Protein AF-A0A6M2CU49-F1 (afdb_monomer_lite)

Foldseek 3Di:
DDDDDPDPDPPPPPPPDPPVPPLDFPLQFFFKWWAQADDPPDDLVFKKWKKKFKAADPPGDGLDIWDTDISDRTDDTHTDDCVSVVVDPRRRPQWIWMWMWMDGPPDPDIDTRDIDTDRNVQWDADDAEDDDPDWDFDYGWMWTQGNRHITTHPPRTPDDD

Radius of gyration: 18.86 Å; chains: 1; bounding box: 37×38×69 Å

Structure (mmCIF, N/CA/C/O backbone):
data_AF-A0A6M2CU49-F1
#
_entry.id   AF-A0A6M2CU49-F1
#
loop_
_atom_site.group_PDB
_atom_site.id
_atom_site.type_symbol
_atom_site.label_atom_id
_atom_site.label_alt_id
_atom_site.label_comp_id
_atom_site.label_asym_id
_atom_site.label_entity_id
_atom_site.label_seq_id
_atom_site.pdbx_PDB_ins_code
_atom_site.Cartn_x
_atom_site.Cartn_y
_atom_site.Cartn_z
_atom_site.occupancy
_atom_site.B_iso_or_equiv
_atom_site.auth_seq_id
_atom_site.auth_comp_id
_atom_site.auth_asym_id
_atom_site.auth_atom_id
_atom_site.pdbx_PDB_model_num
ATOM 1 N N . MET A 1 1 ? 9.511 -22.656 -51.757 1.00 46.47 1 MET A N 1
ATOM 2 C CA . MET A 1 1 ? 9.381 -21.259 -51.311 1.00 46.47 1 MET A CA 1
ATOM 3 C C . MET A 1 1 ? 8.034 -20.797 -51.806 1.00 46.47 1 MET A C 1
ATOM 5 O O . MET A 1 1 ? 7.900 -20.652 -53.005 1.00 46.47 1 MET A O 1
ATOM 9 N N . GLU A 1 2 ? 7.051 -20.692 -50.920 1.00 35.00 2 GLU A N 1
ATOM 10 C CA . GLU A 1 2 ? 6.037 -19.638 -50.969 1.00 35.00 2 GLU A CA 1
ATOM 11 C C . GLU A 1 2 ? 5.323 -19.611 -49.617 1.00 35.00 2 GLU A C 1
ATOM 13 O O . GLU A 1 2 ? 4.984 -20.644 -49.041 1.00 35.00 2 GLU A O 1
ATOM 18 N N . LEU A 1 3 ? 5.303 -18.408 -49.057 1.00 39.75 3 LEU A N 1
ATOM 19 C CA . LEU A 1 3 ? 4.938 -18.069 -47.694 1.00 39.75 3 LEU A CA 1
ATOM 20 C C . LEU A 1 3 ? 3.418 -18.119 -47.557 1.00 39.75 3 LEU A C 1
ATOM 22 O O . LEU A 1 3 ? 2.711 -17.459 -48.308 1.00 39.75 3 LEU A O 1
ATOM 26 N N . THR A 1 4 ? 2.910 -18.877 -46.589 1.00 41.47 4 THR A N 1
ATOM 27 C CA . THR A 1 4 ? 1.498 -18.802 -46.212 1.00 41.47 4 THR A CA 1
ATOM 28 C C . THR A 1 4 ? 1.233 -17.467 -45.524 1.00 41.47 4 THR A C 1
ATOM 30 O O . THR A 1 4 ? 1.754 -17.217 -44.433 1.00 41.47 4 THR A O 1
ATOM 33 N N . ASP A 1 5 ? 0.419 -16.638 -46.174 1.00 44.12 5 ASP A N 1
ATOM 34 C CA . ASP A 1 5 ? -0.130 -15.389 -45.659 1.00 44.12 5 ASP A CA 1
ATOM 35 C C . ASP A 1 5 ? -0.831 -15.613 -44.312 1.00 44.12 5 ASP A C 1
ATOM 37 O O . ASP A 1 5 ? -1.973 -16.072 -44.231 1.00 44.12 5 ASP A O 1
ATOM 41 N N . TYR A 1 6 ? -0.148 -15.251 -43.226 1.00 45.69 6 TYR A N 1
ATOM 42 C CA . TYR A 1 6 ? -0.782 -15.036 -41.932 1.00 45.69 6 TYR A CA 1
ATOM 43 C C . TYR A 1 6 ? -1.536 -13.708 -41.987 1.00 45.69 6 TYR A C 1
ATOM 45 O O . TYR A 1 6 ? -1.042 -12.661 -41.566 1.00 45.69 6 TYR A O 1
ATOM 53 N N . ALA A 1 7 ? -2.753 -13.758 -42.524 1.00 45.34 7 ALA A N 1
ATOM 54 C CA . ALA A 1 7 ? -3.731 -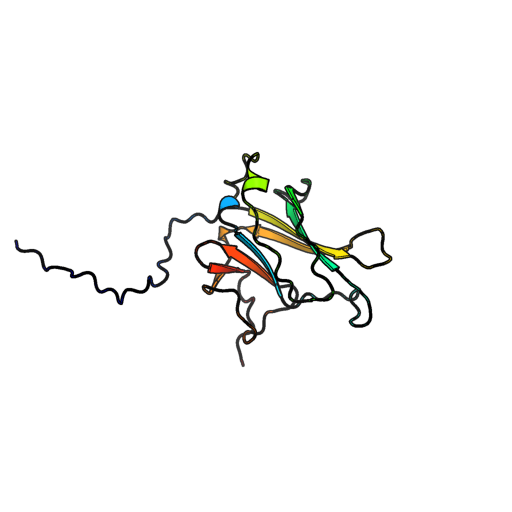12.703 -42.334 1.00 45.34 7 ALA A CA 1
ATOM 55 C C . ALA A 1 7 ? -3.884 -12.448 -40.824 1.00 45.34 7 ALA A C 1
ATOM 57 O O . ALA A 1 7 ? -4.192 -13.358 -40.050 1.00 45.34 7 ALA A O 1
ATOM 58 N N . PHE A 1 8 ? -3.620 -11.211 -40.402 1.00 45.56 8 PHE A N 1
ATOM 59 C CA . PHE A 1 8 ? -3.784 -10.767 -39.023 1.00 45.56 8 PHE A CA 1
ATOM 60 C C . PHE A 1 8 ? -5.257 -10.886 -38.618 1.00 45.56 8 PHE A C 1
ATOM 62 O O . PHE A 1 8 ? -6.068 -10.001 -38.886 1.00 45.56 8 PHE A O 1
ATOM 69 N N . ASP A 1 9 ? -5.598 -11.997 -37.966 1.00 45.25 9 ASP A N 1
ATOM 70 C CA . ASP A 1 9 ? -6.890 -12.188 -37.323 1.00 45.25 9 ASP A CA 1
ATOM 71 C C . ASP A 1 9 ? -7.039 -11.164 -36.186 1.00 45.25 9 ASP A C 1
ATOM 73 O O . ASP A 1 9 ? -6.351 -11.201 -35.162 1.00 45.25 9 ASP A O 1
ATOM 77 N N . THR A 1 10 ? -7.964 -10.225 -36.362 1.00 48.62 10 THR A N 1
ATOM 78 C CA . THR A 1 10 ? -8.295 -9.177 -35.389 1.00 48.62 10 THR A CA 1
ATOM 79 C C . THR A 1 10 ? -9.008 -9.722 -34.144 1.00 48.62 10 THR A C 1
ATOM 81 O O . THR A 1 10 ? -9.266 -8.975 -33.199 1.00 48.62 10 THR A O 1
ATOM 84 N N . ARG A 1 11 ? -9.279 -11.035 -34.085 1.00 49.38 11 ARG A N 1
ATOM 85 C CA . ARG A 1 11 ? -9.762 -11.754 -32.894 1.00 49.38 11 ARG A CA 1
ATOM 86 C C . ARG A 1 11 ? -8.647 -12.210 -31.965 1.00 49.38 11 ARG A C 1
ATOM 88 O O . ARG A 1 11 ? -8.946 -12.742 -30.891 1.00 49.38 11 ARG A O 1
ATOM 95 N N . ILE A 1 12 ? -7.381 -11.955 -32.303 1.00 49.44 12 ILE A N 1
ATOM 96 C CA . ILE A 1 12 ? -6.259 -12.069 -31.367 1.00 49.44 12 ILE A CA 1
ATOM 97 C C . ILE A 1 12 ? -6.363 -10.898 -30.376 1.00 49.44 12 ILE A C 1
ATOM 99 O O . ILE A 1 12 ? -5.561 -9.966 -30.350 1.00 49.44 12 ILE A O 1
ATOM 103 N N . ARG A 1 13 ? -7.387 -10.944 -29.512 1.00 55.59 13 ARG A N 1
ATOM 104 C CA . ARG A 1 13 ? -7.314 -10.306 -28.200 1.00 55.59 13 ARG A CA 1
ATOM 105 C C . ARG A 1 13 ? -6.020 -10.817 -27.602 1.00 55.59 13 ARG A C 1
ATOM 107 O O . ARG A 1 13 ? -5.857 -12.033 -27.500 1.00 55.59 13 ARG A O 1
ATOM 114 N N . ARG A 1 14 ? -5.098 -9.900 -27.306 1.00 52.84 14 ARG A N 1
ATOM 115 C CA . ARG A 1 14 ? -3.811 -10.170 -26.664 1.00 52.84 14 ARG A CA 1
ATOM 116 C C . ARG A 1 14 ? -4.061 -11.061 -25.448 1.00 52.84 14 ARG A C 1
ATOM 118 O O . ARG A 1 14 ? -4.344 -10.562 -24.367 1.00 52.84 14 ARG A O 1
ATOM 125 N N . ARG A 1 15 ? -4.009 -12.384 -25.632 1.00 54.03 15 ARG A N 1
ATOM 126 C CA . ARG A 1 15 ? -3.907 -13.325 -24.523 1.00 54.03 15 ARG A CA 1
ATOM 127 C C . ARG A 1 15 ? -2.638 -12.899 -23.823 1.00 54.03 15 ARG A C 1
ATOM 129 O O . ARG A 1 15 ? -1.626 -12.755 -24.499 1.00 54.03 15 ARG A O 1
ATOM 136 N N . HIS A 1 16 ? -2.719 -12.614 -22.532 1.00 54.97 16 HIS A N 1
ATOM 137 C CA . HIS A 1 16 ? -1.557 -12.293 -21.722 1.00 54.97 16 HIS A CA 1
ATOM 138 C C . HIS A 1 16 ? -0.435 -13.298 -22.035 1.00 54.97 16 HIS A C 1
ATOM 140 O O . HIS A 1 16 ? -0.520 -14.474 -21.676 1.00 54.97 16 HIS A O 1
ATOM 146 N N . ILE A 1 17 ? 0.579 -12.845 -22.776 1.00 58.31 17 ILE A N 1
ATOM 147 C CA . ILE A 1 17 ? 1.804 -13.600 -23.005 1.00 58.31 17 ILE A CA 1
ATOM 148 C C . ILE A 1 17 ? 2.693 -13.189 -21.841 1.00 58.31 17 ILE A C 1
ATOM 150 O O . ILE A 1 17 ? 3.066 -12.015 -21.788 1.00 58.31 17 ILE A O 1
ATOM 154 N N . PRO A 1 18 ? 3.026 -14.091 -20.903 1.00 50.25 18 PRO A N 1
ATOM 155 C CA . PRO A 1 18 ? 4.026 -13.773 -19.905 1.00 50.25 18 PRO A CA 1
ATOM 156 C C . PRO A 1 18 ? 5.335 -13.545 -20.661 1.00 50.25 18 PRO A C 1
ATOM 158 O O . PRO A 1 18 ? 5.984 -14.490 -21.110 1.00 50.25 18 PRO A O 1
ATOM 161 N N . LEU A 1 19 ? 5.707 -12.282 -20.864 1.00 52.78 19 LEU A N 1
ATOM 162 C CA . LEU A 1 19 ? 7.035 -11.951 -21.346 1.00 52.78 19 LEU A CA 1
ATOM 163 C C . LEU A 1 19 ? 7.982 -12.379 -20.230 1.00 52.78 19 LEU A C 1
ATOM 165 O O . LEU A 1 19 ? 8.100 -11.703 -19.211 1.00 52.78 19 LEU A O 1
ATOM 169 N N . LEU A 1 20 ? 8.643 -13.522 -20.427 1.00 51.19 20 LEU A N 1
ATOM 170 C CA . LEU A 1 20 ? 9.604 -14.124 -19.495 1.00 51.19 20 LEU A CA 1
ATOM 171 C C . LEU A 1 20 ? 10.690 -13.127 -19.030 1.00 51.19 20 LEU A C 1
ATOM 173 O O . LEU A 1 20 ? 11.361 -13.364 -18.030 1.00 51.19 20 LEU A O 1
ATOM 177 N N . SER A 1 21 ? 10.851 -11.998 -19.733 1.00 50.19 21 SER A N 1
ATOM 178 C CA . SER A 1 21 ? 11.838 -10.953 -19.473 1.00 50.19 21 SER A CA 1
ATOM 179 C C . SER A 1 21 ? 11.297 -9.639 -18.896 1.00 50.19 21 SER A C 1
ATOM 181 O O . SER A 1 21 ? 12.110 -8.741 -18.658 1.00 50.19 21 SER A O 1
ATOM 183 N N . ASN A 1 22 ? 9.989 -9.468 -18.655 1.00 56.62 22 ASN A N 1
ATOM 184 C CA . ASN A 1 22 ? 9.507 -8.247 -18.000 1.00 56.62 22 ASN A CA 1
ATOM 185 C C . ASN A 1 22 ? 9.858 -8.291 -16.511 1.00 56.62 22 ASN A C 1
ATOM 187 O O . ASN A 1 22 ? 9.095 -8.722 -15.649 1.00 56.62 22 ASN A O 1
ATOM 191 N N . GLN A 1 23 ? 11.069 -7.829 -16.203 1.00 76.62 23 GLN A N 1
ATOM 192 C CA . GLN A 1 23 ? 11.496 -7.566 -14.839 1.00 76.62 23 GLN A CA 1
ATOM 193 C C . GLN A 1 23 ? 10.556 -6.511 -14.253 1.00 76.62 23 GLN A C 1
ATOM 195 O O . GLN A 1 23 ? 10.621 -5.341 -14.634 1.00 76.62 23 GLN A O 1
ATOM 200 N N . ARG A 1 24 ? 9.652 -6.918 -13.358 1.00 87.00 24 ARG A N 1
ATOM 201 C CA . ARG A 1 24 ? 8.722 -6.013 -12.673 1.00 87.00 24 ARG A CA 1
ATOM 202 C C . ARG A 1 24 ? 9.512 -5.101 -11.746 1.00 87.00 24 ARG A C 1
ATOM 204 O O . ARG A 1 24 ? 10.315 -5.564 -10.938 1.00 87.00 24 ARG A O 1
ATOM 211 N N . ARG A 1 25 ? 9.342 -3.793 -11.915 1.00 88.88 25 ARG A N 1
ATOM 212 C CA . ARG A 1 25 ? 10.121 -2.767 -11.215 1.00 88.88 25 ARG A CA 1
ATOM 213 C C . ARG A 1 25 ? 9.202 -1.694 -10.672 1.00 88.88 25 ARG A C 1
ATOM 215 O O . ARG A 1 25 ? 8.087 -1.556 -11.164 1.00 88.88 25 ARG A O 1
ATOM 222 N N . LEU A 1 26 ? 9.698 -0.904 -9.725 1.00 89.25 26 LEU A N 1
ATOM 223 C CA . LEU A 1 26 ? 8.924 0.162 -9.088 1.00 89.25 26 LEU A CA 1
ATOM 224 C C . LEU A 1 26 ? 8.276 1.111 -10.110 1.00 89.25 26 LEU A C 1
ATOM 226 O O . LEU A 1 26 ? 7.106 1.435 -9.975 1.00 89.25 26 LEU A O 1
ATOM 230 N N . ARG A 1 27 ? 8.980 1.476 -11.190 1.00 87.44 27 ARG A N 1
ATOM 231 C CA . ARG A 1 27 ? 8.424 2.324 -12.267 1.00 87.44 27 ARG A CA 1
ATOM 232 C C . ARG A 1 27 ? 7.222 1.733 -13.016 1.00 87.44 27 ARG A C 1
ATOM 234 O O . ARG A 1 27 ? 6.589 2.444 -13.782 1.00 87.44 27 ARG A O 1
ATOM 241 N N . HIS A 1 28 ? 6.980 0.427 -12.899 1.00 89.00 28 HIS A N 1
ATOM 242 C CA . HIS A 1 28 ? 5.823 -0.227 -13.506 1.00 89.00 28 HIS A CA 1
ATOM 243 C C . HIS A 1 28 ? 4.633 -0.259 -12.541 1.00 89.00 28 HIS A C 1
ATOM 245 O O . HIS A 1 28 ? 3.549 -0.642 -12.953 1.00 89.00 28 HIS A O 1
ATOM 251 N N . LEU A 1 29 ? 4.809 0.111 -11.271 1.00 91.50 29 LEU A N 1
ATOM 252 C CA . LEU A 1 29 ? 3.720 0.162 -10.308 1.00 91.50 29 LEU A CA 1
ATOM 253 C C . LEU A 1 29 ? 2.846 1.393 -10.580 1.00 91.50 29 LEU A C 1
ATOM 255 O O . LEU A 1 29 ? 3.318 2.524 -10.493 1.00 91.50 29 LEU A O 1
ATOM 259 N N . THR A 1 30 ? 1.574 1.171 -10.904 1.00 92.25 30 THR A N 1
ATOM 260 C CA . THR A 1 30 ? 0.617 2.233 -11.247 1.00 92.25 30 THR A CA 1
ATOM 261 C C . THR A 1 30 ? -0.361 2.533 -10.123 1.00 92.25 30 THR A C 1
ATOM 263 O O . THR A 1 30 ? -0.845 3.654 -10.040 1.00 92.25 30 THR A O 1
ATOM 266 N N . ALA A 1 31 ? -0.663 1.568 -9.254 1.00 93.88 31 ALA A N 1
ATOM 267 C CA . ALA A 1 31 ? -1.433 1.791 -8.031 1.00 93.88 31 ALA A CA 1
ATOM 268 C C . ALA A 1 31 ? -1.183 0.669 -7.016 1.00 93.88 31 ALA A C 1
ATOM 270 O O . ALA A 1 31 ? -0.778 -0.438 -7.384 1.00 93.88 31 ALA A O 1
ATOM 271 N N . ILE A 1 32 ? -1.473 0.949 -5.749 1.00 95.69 32 ILE A N 1
ATOM 272 C CA . ILE A 1 32 ? -1.627 -0.059 -4.699 1.00 95.69 32 ILE A CA 1
ATOM 273 C C . ILE A 1 32 ? -3.064 0.036 -4.194 1.00 95.69 32 ILE A C 1
ATOM 275 O O . ILE A 1 32 ? -3.616 1.131 -4.105 1.00 95.69 32 ILE A O 1
ATOM 279 N N . HIS A 1 33 ? -3.673 -1.101 -3.875 1.00 95.50 33 HIS A N 1
ATOM 280 C CA . HIS A 1 33 ? -4.984 -1.192 -3.234 1.00 95.50 33 HIS A CA 1
ATOM 281 C C . HIS A 1 33 ? -4.928 -2.205 -2.093 1.00 95.50 33 HIS A C 1
ATOM 283 O O . HIS A 1 33 ? -4.058 -3.077 -2.088 1.00 95.50 33 HIS A O 1
ATOM 289 N N . ALA A 1 34 ? -5.871 -2.126 -1.157 1.00 95.19 34 ALA A N 1
ATOM 290 C CA . ALA A 1 34 ? -6.007 -3.126 -0.105 1.00 95.19 34 ALA A CA 1
ATOM 291 C C . ALA A 1 34 ? -7.394 -3.775 -0.125 1.00 95.19 34 ALA A C 1
ATOM 293 O O . ALA A 1 34 ? -8.367 -3.211 -0.639 1.00 95.19 34 ALA A O 1
ATOM 294 N N . ARG A 1 35 ? -7.475 -4.996 0.400 1.00 93.81 35 ARG A N 1
ATOM 295 C CA . ARG A 1 35 ? -8.713 -5.758 0.541 1.00 93.81 35 ARG A CA 1
ATOM 296 C C . ARG A 1 35 ? -8.821 -6.334 1.938 1.00 93.81 35 ARG A C 1
ATOM 298 O O . ARG A 1 35 ? -7.846 -6.880 2.455 1.00 93.81 35 ARG A O 1
ATOM 305 N N . ASN A 1 36 ? -10.027 -6.238 2.491 1.00 92.81 36 ASN A N 1
ATOM 306 C CA . ASN A 1 36 ? -10.399 -6.774 3.791 1.00 92.81 36 ASN A CA 1
ATOM 307 C C . ASN A 1 36 ? -9.400 -6.362 4.879 1.00 92.81 36 ASN A C 1
ATOM 309 O O . ASN A 1 36 ? -8.849 -7.217 5.570 1.00 92.81 36 ASN A O 1
ATOM 313 N N . VAL A 1 37 ? -9.105 -5.062 4.980 1.00 94.12 37 VAL A N 1
ATOM 314 C CA . VAL A 1 37 ? -8.244 -4.544 6.048 1.00 94.12 37 VAL A CA 1
ATOM 315 C C . VAL A 1 37 ? -8.937 -4.779 7.387 1.00 94.12 37 VAL A C 1
ATOM 317 O O . VAL A 1 37 ? -10.100 -4.425 7.553 1.00 94.12 37 VAL A O 1
ATOM 320 N N . VAL A 1 38 ? -8.231 -5.398 8.328 1.00 93.19 38 VAL A N 1
ATOM 321 C CA . VAL A 1 38 ? -8.738 -5.732 9.661 1.00 93.19 38 VAL A CA 1
ATOM 322 C C . VAL A 1 38 ? -7.732 -5.267 10.702 1.00 93.19 38 VAL A C 1
ATOM 324 O O . VAL A 1 38 ? -6.537 -5.542 10.594 1.00 93.19 38 VAL A O 1
ATOM 327 N N . SER A 1 39 ? -8.237 -4.602 11.737 1.00 91.12 39 SER A N 1
ATOM 328 C CA . SER A 1 39 ? -7.491 -4.255 12.942 1.00 91.12 39 SER A CA 1
ATOM 329 C C . SER A 1 39 ? -8.446 -4.214 14.137 1.00 91.12 39 SER A C 1
ATOM 331 O O . SER A 1 39 ? -9.562 -3.720 13.972 1.00 91.12 39 SER A O 1
ATOM 333 N N . PRO A 1 40 ? -8.029 -4.663 15.336 1.00 88.88 40 PRO A N 1
ATOM 334 C CA . PRO A 1 40 ? -8.804 -4.481 16.566 1.00 88.88 40 PRO A CA 1
ATOM 335 C C . PRO A 1 40 ? -9.090 -3.009 16.887 1.00 88.88 40 PRO A C 1
ATOM 337 O O . PRO A 1 40 ? -10.025 -2.702 17.618 1.00 88.88 40 PRO A O 1
ATOM 340 N N . GLU A 1 41 ? -8.281 -2.093 16.350 1.00 85.50 41 GLU A N 1
ATOM 341 C CA . GLU A 1 41 ? -8.448 -0.655 16.544 1.00 85.50 41 GLU A CA 1
ATOM 342 C C . GLU A 1 41 ? -9.562 -0.064 15.677 1.00 85.50 41 GLU A C 1
ATOM 344 O O . GLU A 1 41 ? -9.965 1.072 15.919 1.00 85.50 41 GLU A O 1
ATOM 349 N N . ILE A 1 42 ? -10.051 -0.786 14.669 1.00 86.50 42 ILE A N 1
ATOM 350 C CA . ILE A 1 42 ? -11.112 -0.298 13.792 1.00 86.50 42 ILE A CA 1
ATOM 351 C C . ILE A 1 42 ? -12.461 -0.736 14.358 1.00 86.50 42 ILE A C 1
ATOM 353 O O . ILE A 1 42 ? -12.776 -1.924 14.387 1.00 86.50 42 ILE A O 1
ATOM 357 N N . SER A 1 43 ? -13.272 0.242 14.754 1.00 84.25 43 SER A N 1
ATOM 358 C CA . SER A 1 43 ? -14.690 0.049 15.049 1.00 84.25 43 SER A CA 1
ATOM 359 C C . SER A 1 43 ? -15.527 0.627 13.911 1.00 84.25 43 SER A C 1
ATOM 361 O O . SER A 1 43 ? -15.286 1.756 13.492 1.00 84.25 43 SER A O 1
ATOM 363 N N . GLU A 1 44 ? -16.539 -0.105 13.435 1.00 74.12 44 GLU A N 1
ATOM 364 C CA . GLU A 1 44 ? -17.447 0.360 12.369 1.00 74.12 44 GLU A CA 1
ATOM 365 C C . GLU A 1 44 ? -18.232 1.626 12.754 1.00 74.12 44 GLU A C 1
ATOM 367 O O . GLU A 1 44 ? -18.696 2.363 11.887 1.00 74.12 44 GLU A O 1
ATOM 372 N N . SER A 1 45 ? -18.375 1.896 14.055 1.00 78.00 45 SER A N 1
ATOM 373 C CA . SER A 1 45 ? -19.071 3.077 14.571 1.00 78.00 45 SER A CA 1
ATOM 374 C C . SER A 1 45 ? -18.205 4.338 14.614 1.00 78.00 45 SER A C 1
ATOM 376 O O . SER A 1 45 ? -18.726 5.421 14.880 1.00 78.00 45 SER A O 1
ATOM 378 N N . GLU A 1 46 ? -16.891 4.215 14.421 1.00 87.69 46 GLU A N 1
ATOM 379 C CA . GLU A 1 46 ? -15.941 5.316 14.558 1.00 87.69 46 GLU A CA 1
ATOM 380 C C . GLU A 1 46 ? -15.337 5.705 13.212 1.00 87.69 46 GLU A C 1
ATOM 382 O O . GLU A 1 46 ? -15.086 4.869 12.349 1.00 87.69 46 GLU A O 1
ATOM 387 N N . TYR A 1 47 ? -15.061 7.000 13.048 1.00 92.06 47 TYR A N 1
ATOM 388 C CA . TYR A 1 47 ? -14.331 7.473 11.881 1.00 92.06 47 TYR A CA 1
ATOM 389 C C . TYR A 1 47 ? -12.915 6.896 11.873 1.00 92.06 47 TYR A C 1
ATOM 391 O O . TYR A 1 47 ? -12.158 7.074 12.836 1.00 92.06 47 TYR A O 1
ATOM 399 N N . PHE A 1 48 ? -12.525 6.328 10.739 1.00 94.56 48 PHE A N 1
ATOM 400 C CA . PHE A 1 48 ? -11.149 5.963 10.463 1.00 94.56 48 PHE A CA 1
ATOM 401 C C . PHE A 1 48 ? -10.744 6.321 9.034 1.00 94.56 48 PHE A C 1
ATOM 403 O O . PHE A 1 48 ? -11.562 6.388 8.118 1.00 94.56 48 PHE A O 1
ATOM 410 N N . GLY A 1 49 ? -9.447 6.521 8.841 1.00 95.44 49 GLY A N 1
ATOM 411 C CA . GLY A 1 49 ? -8.829 6.709 7.540 1.00 95.44 49 GLY A CA 1
ATOM 412 C C . GLY A 1 49 ? -7.719 5.693 7.316 1.00 95.44 49 GLY A C 1
ATOM 413 O O . GLY A 1 49 ? -6.948 5.401 8.230 1.00 95.44 49 GLY A O 1
ATOM 414 N N . LEU A 1 50 ? -7.624 5.180 6.092 1.00 97.19 50 LEU A N 1
ATOM 415 C CA . LEU A 1 50 ? -6.531 4.323 5.650 1.00 97.19 50 LEU A CA 1
ATOM 416 C C . LEU A 1 50 ? -5.722 5.009 4.554 1.00 97.19 50 LEU A C 1
ATOM 418 O O . LEU A 1 50 ? -6.265 5.457 3.544 1.00 97.19 50 LEU A O 1
ATOM 422 N N . PHE A 1 51 ? -4.408 5.034 4.713 1.00 97.50 51 PHE A N 1
ATOM 423 C CA . PHE A 1 51 ? -3.474 5.479 3.681 1.00 97.50 51 PHE A CA 1
ATOM 424 C C . PHE A 1 51 ? -2.262 4.556 3.661 1.00 97.50 51 PHE A C 1
ATOM 426 O O . PHE A 1 51 ? -2.056 3.776 4.590 1.00 97.50 51 PHE A O 1
ATOM 433 N N . TYR A 1 52 ? -1.455 4.626 2.609 1.00 97.69 52 TYR A N 1
ATOM 434 C CA . TYR A 1 52 ? -0.215 3.869 2.545 1.00 97.69 52 TYR A CA 1
ATOM 435 C C . TYR A 1 52 ? 0.989 4.751 2.250 1.00 97.69 52 TYR A C 1
ATOM 437 O O . TYR A 1 52 ? 0.888 5.827 1.654 1.00 97.69 52 TYR A O 1
ATOM 445 N N . THR A 1 53 ? 2.151 4.248 2.644 1.00 96.31 53 THR A N 1
ATOM 446 C CA . THR A 1 53 ? 3.449 4.803 2.278 1.00 96.31 53 THR A CA 1
ATOM 447 C C . THR A 1 53 ? 4.284 3.771 1.534 1.00 96.31 53 THR A C 1
ATOM 449 O O . THR A 1 53 ? 4.143 2.563 1.737 1.00 96.31 53 THR A O 1
ATOM 452 N N . ILE A 1 54 ? 5.157 4.253 0.650 1.00 94.69 54 ILE A N 1
ATOM 453 C CA . ILE A 1 54 ? 6.173 3.438 -0.024 1.00 94.69 54 ILE A CA 1
ATOM 454 C C . ILE A 1 54 ? 7.543 3.883 0.470 1.00 94.69 54 ILE A C 1
ATOM 456 O O . ILE A 1 54 ? 7.833 5.078 0.504 1.00 94.69 54 ILE A O 1
ATOM 460 N N . HIS A 1 55 ? 8.393 2.915 0.785 1.00 93.38 55 HIS A N 1
ATOM 461 C CA . HIS A 1 55 ? 9.792 3.098 1.154 1.00 93.38 55 HIS A CA 1
ATOM 462 C C . HIS A 1 55 ? 10.666 2.206 0.266 1.00 93.38 55 HIS A C 1
ATOM 464 O O . HIS A 1 55 ? 10.189 1.212 -0.288 1.00 93.38 55 HIS A O 1
ATOM 470 N N . LEU A 1 56 ? 11.944 2.546 0.109 1.00 90.12 56 LEU A N 1
ATOM 471 C CA . LEU A 1 56 ? 12.877 1.691 -0.636 1.00 90.12 56 LEU A CA 1
ATOM 472 C C . LEU A 1 56 ? 13.346 0.521 0.222 1.00 90.12 56 LEU A C 1
ATOM 474 O O . LEU A 1 56 ? 13.308 -0.618 -0.230 1.00 90.12 56 LEU A O 1
ATOM 478 N N . ASN A 1 57 ? 13.729 0.824 1.459 1.00 91.12 57 ASN A N 1
ATOM 479 C CA . ASN A 1 57 ? 14.077 -0.133 2.498 1.00 91.12 57 ASN A CA 1
ATOM 480 C C . ASN A 1 57 ? 13.279 0.181 3.773 1.00 91.12 57 ASN A C 1
ATOM 482 O O . ASN A 1 57 ? 12.648 1.234 3.876 1.00 91.12 57 ASN A O 1
ATOM 486 N N . ARG A 1 58 ? 13.297 -0.730 4.754 1.00 93.44 58 ARG A N 1
ATOM 487 C CA . ARG A 1 58 ? 12.509 -0.591 5.994 1.00 93.44 58 ARG A CA 1
ATOM 488 C C . ARG A 1 58 ? 12.846 0.673 6.784 1.00 93.44 58 ARG A C 1
ATOM 490 O O . ARG A 1 58 ? 11.926 1.314 7.290 1.00 93.44 58 ARG A O 1
ATOM 497 N N . ASP A 1 59 ? 14.125 1.028 6.835 1.00 92.94 59 ASP A N 1
ATOM 498 C CA . ASP A 1 59 ? 14.628 2.153 7.630 1.00 92.94 59 ASP A CA 1
ATOM 499 C C . ASP A 1 59 ? 14.643 3.479 6.852 1.00 92.94 59 ASP A C 1
ATOM 501 O O . ASP A 1 59 ? 14.932 4.533 7.415 1.00 92.94 59 ASP A O 1
ATOM 505 N N . ASP A 1 60 ? 14.308 3.446 5.558 1.00 90.62 60 ASP A N 1
ATOM 506 C CA . ASP A 1 60 ? 14.281 4.648 4.732 1.00 90.62 60 ASP A CA 1
ATOM 507 C C . ASP A 1 60 ? 13.016 5.481 4.990 1.00 90.62 60 ASP A C 1
ATOM 509 O O . ASP A 1 60 ? 11.936 4.934 5.255 1.00 90.62 60 ASP A O 1
ATOM 513 N N . PRO A 1 61 ? 13.089 6.815 4.832 1.00 91.62 61 PRO A N 1
ATOM 514 C CA . PRO A 1 61 ? 11.901 7.656 4.847 1.00 91.62 61 PRO A CA 1
ATOM 515 C C . PRO A 1 61 ? 10.936 7.285 3.710 1.00 91.62 61 PRO A C 1
ATOM 517 O O . PRO A 1 61 ? 11.325 6.723 2.681 1.00 91.62 61 PRO A O 1
ATOM 520 N N . ALA A 1 62 ? 9.655 7.617 3.890 1.00 92.56 62 ALA A N 1
ATOM 521 C CA . ALA A 1 62 ? 8.652 7.406 2.853 1.00 92.56 62 ALA A CA 1
ATOM 522 C C . ALA A 1 62 ? 8.992 8.250 1.616 1.00 92.56 62 ALA A C 1
ATOM 524 O O . ALA A 1 62 ? 9.119 9.470 1.697 1.00 92.56 62 ALA A O 1
ATOM 525 N N . ILE A 1 63 ? 9.103 7.599 0.459 1.00 89.69 63 ILE A N 1
ATOM 526 C CA . ILE A 1 63 ? 9.281 8.271 -0.836 1.00 89.69 63 ILE A CA 1
ATOM 527 C C . ILE A 1 63 ? 7.941 8.663 -1.466 1.00 89.69 63 ILE A C 1
ATOM 529 O O . ILE A 1 63 ? 7.898 9.422 -2.431 1.00 89.69 63 ILE A O 1
ATOM 533 N N . TYR A 1 64 ? 6.844 8.116 -0.943 1.00 91.00 64 TYR A N 1
ATOM 534 C CA . TYR A 1 64 ? 5.486 8.410 -1.368 1.00 91.00 64 TYR A CA 1
ATOM 535 C C . TYR A 1 64 ? 4.514 8.157 -0.216 1.00 91.00 64 TYR A C 1
ATOM 537 O O . TYR A 1 64 ? 4.661 7.168 0.504 1.00 91.00 64 TYR A O 1
ATOM 545 N N . THR A 1 65 ? 3.493 9.008 -0.131 1.00 93.75 65 THR A N 1
ATOM 546 C CA . THR A 1 65 ? 2.329 8.870 0.749 1.00 93.75 65 THR A CA 1
ATOM 547 C C . THR A 1 65 ? 1.072 9.051 -0.099 1.00 93.75 65 THR A C 1
ATOM 549 O O . THR A 1 65 ? 1.002 9.995 -0.897 1.00 93.75 65 THR A O 1
ATOM 552 N N . SER A 1 66 ? 0.111 8.135 0.030 1.00 95.19 66 SER A N 1
ATOM 553 C CA . SER A 1 66 ? -1.177 8.214 -0.665 1.00 95.19 66 SER A CA 1
ATOM 554 C C . SER A 1 66 ? -2.110 9.238 -0.023 1.00 95.19 66 SER A C 1
ATOM 556 O O . SER A 1 66 ? -1.843 9.775 1.052 1.00 95.19 66 SER A O 1
ATOM 558 N N . GLU A 1 67 ? -3.249 9.476 -0.662 1.00 95.31 67 GLU A N 1
ATOM 559 C CA . GLU A 1 67 ? -4.398 10.071 0.004 1.00 95.31 67 GLU A CA 1
ATOM 560 C C . GLU A 1 67 ? -4.978 9.137 1.078 1.00 95.31 67 GLU A C 1
ATOM 562 O O . GLU A 1 67 ? -4.728 7.925 1.090 1.00 95.31 67 GLU A O 1
ATOM 567 N N . VAL A 1 68 ? -5.773 9.722 1.973 1.00 95.94 68 VAL A N 1
ATOM 568 C CA . VAL A 1 68 ? -6.527 8.995 2.994 1.00 95.94 68 VAL A CA 1
ATOM 569 C C . VAL A 1 68 ? -7.861 8.548 2.403 1.00 95.94 68 VAL A C 1
ATOM 571 O O . VAL A 1 68 ? -8.611 9.354 1.859 1.00 95.94 68 VAL A O 1
ATOM 574 N N . CYS A 1 69 ? -8.155 7.255 2.516 1.00 95.44 69 CYS A N 1
ATOM 575 C CA . CYS A 1 69 ? -9.445 6.672 2.183 1.00 95.44 69 CYS A CA 1
ATOM 576 C C . CYS A 1 69 ? -10.245 6.486 3.474 1.00 95.44 69 CYS A C 1
ATOM 578 O O . CYS A 1 69 ? -9.835 5.742 4.366 1.00 95.44 69 CYS A O 1
ATOM 580 N N . GLU A 1 70 ? -11.358 7.197 3.584 1.00 95.06 70 GLU A N 1
ATOM 581 C CA . GLU A 1 70 ? -12.159 7.263 4.804 1.00 95.06 70 GLU A CA 1
ATOM 582 C C . GLU A 1 70 ? -13.163 6.108 4.871 1.00 95.06 70 GLU A C 1
ATOM 584 O O . GLU A 1 70 ? -13.828 5.795 3.883 1.00 95.06 70 GLU A O 1
ATOM 589 N N . ASN A 1 71 ? -13.288 5.497 6.051 1.00 93.38 71 ASN A N 1
ATOM 590 C CA . ASN A 1 71 ? -14.315 4.516 6.408 1.00 93.38 71 ASN A CA 1
ATOM 591 C C . ASN A 1 71 ? -14.499 3.369 5.397 1.00 93.38 71 ASN A C 1
ATOM 593 O O . ASN A 1 71 ? -15.612 2.895 5.167 1.00 93.38 71 ASN A O 1
ATOM 597 N N . ASN A 1 72 ? -13.410 2.914 4.775 1.00 92.81 72 ASN A N 1
ATOM 598 C CA . ASN A 1 72 ? -13.447 1.851 3.778 1.00 92.81 72 ASN A CA 1
ATOM 599 C C . ASN A 1 72 ? -12.328 0.833 4.021 1.00 92.81 72 ASN A C 1
ATOM 601 O O . ASN A 1 72 ? -11.151 1.156 3.897 1.00 92.81 72 ASN A O 1
ATOM 605 N N . LEU A 1 73 ? -12.700 -0.417 4.312 1.00 93.50 73 LEU A N 1
ATOM 606 C CA . LEU A 1 73 ? -11.771 -1.536 4.544 1.00 93.50 73 LEU A CA 1
ATOM 607 C C . LEU A 1 73 ? -11.242 -2.178 3.250 1.00 93.50 73 LEU A C 1
ATOM 609 O O . LEU A 1 73 ? -10.414 -3.088 3.290 1.00 93.50 73 LEU A O 1
ATOM 613 N N . ASN A 1 74 ? -11.711 -1.709 2.095 1.00 93.94 74 ASN A N 1
ATOM 614 C CA . ASN A 1 74 ? -11.295 -2.136 0.762 1.00 93.94 74 ASN A CA 1
ATOM 615 C C . ASN A 1 74 ? -10.802 -0.942 -0.074 1.00 93.94 74 ASN A C 1
ATOM 617 O O . ASN A 1 74 ? -11.279 -0.735 -1.198 1.00 93.94 74 ASN A O 1
ATOM 621 N N . PRO A 1 75 ? -9.863 -0.133 0.450 1.00 93.94 75 PRO A N 1
ATOM 622 C CA . PRO A 1 75 ? -9.497 1.128 -0.169 1.00 93.94 75 PRO A CA 1
ATOM 623 C C . PRO A 1 75 ? -8.935 0.911 -1.577 1.00 93.94 75 PRO A C 1
ATOM 625 O O . PRO A 1 75 ? -8.094 0.039 -1.832 1.00 93.94 75 PRO A O 1
ATOM 628 N N . MET A 1 76 ? -9.421 1.732 -2.505 1.00 93.81 76 MET A N 1
ATOM 629 C CA . MET A 1 76 ? -8.910 1.844 -3.865 1.00 93.81 76 MET A CA 1
ATOM 630 C C . MET A 1 76 ? -8.257 3.209 -4.026 1.00 93.81 76 MET A C 1
ATOM 632 O O . MET A 1 76 ? -8.886 4.145 -4.512 1.00 93.81 76 MET A O 1
ATOM 636 N N . TRP A 1 77 ? -7.007 3.310 -3.577 1.00 94.88 77 TRP A N 1
ATOM 637 C CA . TRP A 1 77 ? -6.263 4.558 -3.676 1.00 94.88 77 TRP A CA 1
ATOM 638 C C . TRP A 1 77 ? -5.989 4.977 -5.126 1.00 94.88 77 TRP A C 1
ATOM 640 O O . TRP A 1 77 ? -6.007 4.156 -6.050 1.00 94.88 77 TRP A O 1
ATOM 650 N N . GLN A 1 78 ? -5.730 6.265 -5.318 1.00 92.00 78 GLN A N 1
ATOM 651 C CA . GLN A 1 78 ? -5.462 6.878 -6.607 1.00 92.00 78 GLN A CA 1
ATOM 652 C C . GLN A 1 78 ? -4.197 6.324 -7.263 1.00 92.00 78 GLN A C 1
ATOM 654 O O . GLN A 1 78 ? -3.282 5.795 -6.628 1.00 92.00 78 GLN A O 1
ATOM 659 N N . GLN A 1 79 ? -4.136 6.485 -8.584 1.00 89.06 79 GLN A N 1
ATOM 660 C CA . GLN A 1 79 ? -2.966 6.083 -9.346 1.00 89.06 79 GLN A CA 1
ATOM 661 C C . GLN A 1 79 ? -1.723 6.881 -8.937 1.00 89.06 79 GLN A C 1
ATOM 663 O O . GLN A 1 79 ? -1.750 8.096 -8.717 1.00 89.06 79 GLN A O 1
ATOM 668 N N . LEU A 1 80 ? -0.602 6.172 -8.897 1.00 87.19 80 LEU A N 1
ATOM 669 C CA . LEU A 1 80 ? 0.725 6.710 -8.666 1.00 87.19 80 LEU A CA 1
ATOM 670 C C . LEU A 1 80 ? 1.092 7.647 -9.816 1.00 87.19 80 LEU A C 1
ATOM 672 O O . LEU A 1 80 ? 1.330 7.229 -10.949 1.00 87.19 80 LEU A O 1
ATOM 676 N N . GLN A 1 81 ? 1.178 8.940 -9.519 1.00 74.06 81 GLN A N 1
ATOM 677 C CA . GLN A 1 81 ? 1.705 9.904 -10.473 1.00 74.06 81 GLN A CA 1
ATOM 678 C C . GLN A 1 81 ? 3.220 9.721 -10.566 1.00 74.06 81 GLN A C 1
ATOM 680 O O . GLN A 1 81 ? 3.950 10.096 -9.649 1.00 74.06 81 GLN A O 1
ATOM 685 N N . MET A 1 82 ? 3.696 9.166 -11.685 1.00 60.00 82 MET A N 1
ATOM 686 C CA . MET A 1 82 ? 5.123 8.910 -11.934 1.00 60.00 82 MET A CA 1
ATOM 687 C C . MET A 1 82 ? 5.995 10.161 -11.767 1.00 60.00 82 MET A C 1
ATOM 689 O O . MET A 1 82 ? 7.149 10.048 -11.368 1.00 60.00 82 MET A O 1
ATOM 693 N N . ALA A 1 83 ? 5.415 11.352 -11.962 1.00 60.69 83 ALA A N 1
ATOM 694 C CA . ALA A 1 83 ? 6.066 12.632 -11.700 1.00 60.69 83 ALA A CA 1
ATOM 695 C C . ALA A 1 83 ? 6.611 12.763 -10.265 1.00 60.69 83 ALA A C 1
ATOM 697 O O . ALA A 1 83 ? 7.652 13.384 -10.063 1.00 60.69 83 ALA A O 1
ATOM 698 N N . LYS A 1 84 ? 5.969 12.118 -9.281 1.00 58.22 84 LYS A N 1
ATOM 699 C CA . LYS A 1 84 ? 6.428 12.077 -7.883 1.00 58.22 84 LYS A CA 1
ATOM 700 C C . LYS A 1 84 ? 7.694 11.228 -7.693 1.00 58.22 84 LYS A C 1
ATOM 702 O O . LYS A 1 84 ? 8.396 11.402 -6.705 1.00 58.22 84 LYS A O 1
ATOM 707 N N . PHE A 1 85 ? 8.021 10.357 -8.651 1.00 61.84 85 PHE A N 1
ATOM 708 C CA . PHE A 1 85 ? 9.216 9.507 -8.642 1.00 61.84 85 PHE A CA 1
ATOM 709 C C . PHE A 1 85 ? 10.359 10.046 -9.520 1.00 61.84 85 PHE A C 1
ATOM 711 O O . PHE A 1 85 ? 11.426 9.433 -9.579 1.00 61.84 85 PHE A O 1
ATOM 718 N N . ASN A 1 86 ? 10.167 11.189 -10.193 1.00 51.91 86 ASN A N 1
ATOM 719 C CA . ASN A 1 86 ? 11.069 11.688 -11.241 1.00 51.91 86 ASN A CA 1
ATOM 720 C C . ASN A 1 86 ? 12.487 12.059 -10.771 1.00 51.91 86 ASN A C 1
ATOM 722 O O . ASN A 1 86 ? 13.371 12.197 -11.610 1.00 51.91 86 ASN A O 1
ATOM 726 N N . ASN A 1 87 ? 12.739 12.147 -9.462 1.00 52.59 87 ASN A N 1
ATOM 727 C CA . ASN A 1 87 ? 14.074 12.433 -8.919 1.00 52.59 87 ASN A CA 1
ATOM 728 C C . ASN A 1 87 ? 14.828 11.190 -8.421 1.00 52.59 87 ASN A C 1
ATOM 730 O O . ASN A 1 87 ? 15.926 11.307 -7.881 1.00 52.59 87 ASN A O 1
ATOM 734 N N . LEU A 1 88 ? 14.266 9.987 -8.562 1.00 52.56 88 LEU A N 1
ATOM 735 C CA . LEU A 1 88 ? 14.795 8.812 -7.883 1.00 52.56 88 LEU A CA 1
ATOM 736 C C . LEU A 1 88 ? 15.520 7.889 -8.869 1.00 52.56 88 LEU A C 1
ATOM 738 O O . LEU A 1 88 ? 14.915 7.244 -9.728 1.00 52.56 88 LEU A O 1
ATOM 742 N N . ARG A 1 89 ? 16.813 7.679 -8.598 1.00 57.25 89 ARG A N 1
ATOM 743 C CA . ARG A 1 89 ? 17.660 6.534 -9.010 1.00 57.25 89 ARG A CA 1
ATOM 744 C C . ARG A 1 89 ? 16.988 5.150 -8.813 1.00 57.25 89 ARG A C 1
ATOM 746 O O . ARG A 1 89 ? 17.525 4.123 -9.218 1.00 57.25 89 ARG A O 1
ATOM 753 N N . ASN A 1 90 ? 15.785 5.132 -8.240 1.00 61.75 90 ASN A N 1
ATOM 754 C CA . ASN A 1 90 ? 15.075 4.009 -7.651 1.00 61.75 90 ASN A CA 1
ATOM 755 C C . ASN A 1 90 ? 13.924 3.478 -8.513 1.00 61.75 90 ASN A C 1
ATOM 75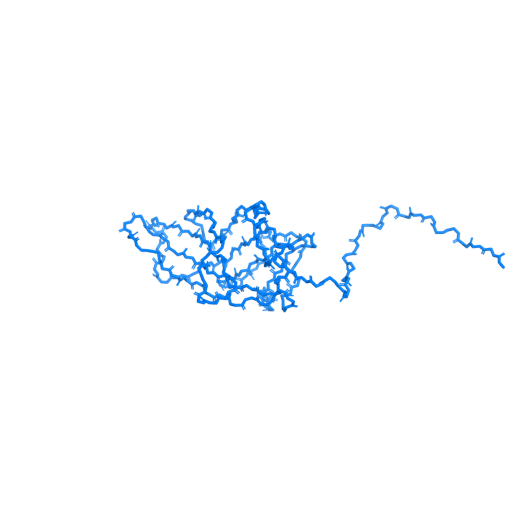7 O O . ASN A 1 90 ? 13.354 2.439 -8.194 1.00 61.75 90 ASN A O 1
ATOM 761 N N . ASN A 1 91 ? 13.622 4.110 -9.653 1.00 70.81 91 ASN A N 1
ATOM 762 C CA . ASN A 1 91 ? 12.659 3.583 -10.631 1.00 70.81 91 ASN A CA 1
ATOM 763 C C . ASN A 1 91 ? 13.043 2.186 -11.161 1.00 70.81 91 ASN A C 1
ATOM 765 O O . ASN A 1 91 ? 12.210 1.451 -11.693 1.00 70.81 91 ASN A O 1
ATOM 769 N N . SER A 1 92 ? 14.314 1.804 -11.023 1.00 80.00 92 SER A N 1
ATOM 770 C CA . SER A 1 92 ? 14.835 0.484 -11.369 1.00 80.00 92 SER A CA 1
ATOM 771 C C . SER A 1 92 ? 14.787 -0.528 -10.214 1.00 80.00 92 SER A C 1
ATOM 773 O O . SER A 1 92 ? 15.200 -1.673 -10.425 1.00 80.00 92 SER A O 1
ATOM 775 N N . SER A 1 93 ? 14.280 -0.157 -9.032 1.00 87.12 93 SER A N 1
ATOM 776 C CA . SER A 1 93 ? 14.200 -1.075 -7.896 1.00 87.12 93 SER A CA 1
ATOM 777 C C . SER A 1 93 ? 13.275 -2.254 -8.195 1.00 87.12 93 SER A C 1
ATOM 779 O O . SER A 1 93 ? 12.248 -2.110 -8.866 1.00 87.12 93 SER A O 1
ATOM 781 N N . LYS A 1 94 ? 13.667 -3.432 -7.707 1.00 90.62 94 LYS A N 1
ATOM 782 C CA . LYS A 1 94 ? 12.909 -4.687 -7.816 1.00 90.62 94 LYS A CA 1
ATOM 783 C C . LYS A 1 94 ? 12.059 -4.962 -6.575 1.00 90.62 94 LYS A C 1
ATOM 785 O O . LYS A 1 94 ? 11.201 -5.840 -6.623 1.00 90.62 94 LYS A O 1
ATOM 790 N N . SER A 1 95 ? 12.314 -4.232 -5.497 1.00 92.25 95 SER A N 1
ATOM 791 C CA . SER A 1 95 ? 11.617 -4.347 -4.225 1.00 92.25 95 SER A CA 1
ATOM 792 C C . SER A 1 95 ? 11.312 -2.976 -3.636 1.00 92.25 95 SER A C 1
ATOM 794 O O . SER A 1 95 ? 11.858 -1.956 -4.070 1.00 92.25 95 SER A O 1
ATOM 796 N N . LEU A 1 96 ? 10.385 -2.967 -2.691 1.00 94.12 96 LEU A N 1
ATOM 797 C CA . LEU A 1 96 ? 9.951 -1.801 -1.934 1.00 94.12 96 LEU A CA 1
ATOM 798 C C . LEU A 1 96 ? 9.309 -2.280 -0.632 1.00 94.12 96 LEU A C 1
ATOM 800 O O . LEU A 1 96 ? 8.844 -3.416 -0.559 1.00 94.12 96 LEU A O 1
ATOM 804 N N . VAL A 1 97 ? 9.198 -1.398 0.353 1.00 97.06 97 VAL A N 1
ATOM 805 C CA . VAL A 1 97 ? 8.387 -1.641 1.548 1.00 97.06 97 VAL A CA 1
ATOM 806 C C . VAL A 1 97 ? 7.101 -0.831 1.439 1.00 97.06 97 VAL A C 1
ATOM 808 O O . VAL A 1 97 ? 7.150 0.385 1.245 1.00 97.06 97 VAL A O 1
ATOM 811 N N . VAL A 1 98 ? 5.952 -1.497 1.557 1.00 97.69 98 VAL A N 1
ATOM 812 C CA . VAL A 1 98 ? 4.648 -0.838 1.711 1.00 97.69 98 VAL A CA 1
ATOM 813 C C . VAL A 1 98 ? 4.266 -0.862 3.174 1.00 97.69 98 VAL A C 1
ATOM 815 O O . VAL A 1 98 ? 4.356 -1.910 3.816 1.00 97.69 98 VAL A O 1
ATOM 818 N N . ARG A 1 99 ? 3.777 0.269 3.676 1.00 98.38 99 ARG A N 1
ATOM 819 C CA . ARG A 1 99 ? 3.102 0.329 4.970 1.00 98.38 99 ARG A CA 1
ATOM 820 C C . ARG A 1 99 ? 1.696 0.867 4.800 1.00 98.38 99 ARG A C 1
ATOM 822 O O . ARG A 1 99 ? 1.534 1.887 4.138 1.00 98.38 99 ARG A O 1
ATOM 829 N N . VAL A 1 100 ? 0.701 0.195 5.370 1.00 98.19 100 VAL A N 1
ATOM 830 C CA . VAL A 1 100 ? -0.674 0.701 5.467 1.00 98.19 100 VAL A CA 1
ATOM 831 C C . VAL A 1 100 ? -0.899 1.201 6.877 1.00 98.19 100 VAL A C 1
ATOM 833 O O . VAL A 1 100 ? -0.642 0.490 7.847 1.00 98.19 100 VAL A O 1
ATOM 836 N N . TRP A 1 101 ? -1.401 2.421 6.966 1.00 97.94 101 TRP A N 1
ATOM 837 C CA . TRP A 1 101 ? -1.569 3.164 8.195 1.00 97.94 101 TRP A CA 1
ATOM 838 C C . TRP A 1 101 ? -3.043 3.411 8.473 1.00 97.94 101 TRP A C 1
ATOM 840 O O . TRP A 1 101 ? -3.823 3.675 7.556 1.00 97.94 101 TRP A O 1
ATOM 850 N N . LEU A 1 102 ? -3.387 3.356 9.752 1.00 96.62 102 LEU A N 1
ATOM 851 C CA . LEU A 1 102 ? -4.664 3.753 10.311 1.00 96.62 102 LEU A CA 1
ATOM 852 C C . LEU A 1 102 ? -4.521 5.127 10.948 1.00 96.62 102 LEU A C 1
ATOM 854 O O . LEU A 1 102 ? -3.637 5.342 11.773 1.00 96.62 102 LEU A O 1
ATOM 858 N N . THR A 1 103 ? -5.417 6.039 10.605 1.00 95.00 103 THR A N 1
ATOM 859 C CA . THR A 1 103 ? -5.602 7.299 11.325 1.00 95.00 103 THR A CA 1
ATOM 860 C C . THR A 1 103 ? -7.031 7.379 11.845 1.00 95.00 103 THR A C 1
ATOM 862 O O . THR A 1 103 ? -7.963 6.885 11.207 1.00 95.00 103 THR A O 1
ATOM 865 N N . LYS A 1 104 ? -7.211 7.994 13.011 1.00 91.62 104 LYS A N 1
ATOM 866 C CA . LYS A 1 104 ? -8.517 8.234 13.628 1.00 91.62 104 LYS A CA 1
ATOM 867 C C . LYS A 1 104 ? -8.695 9.727 13.857 1.00 91.62 104 LYS A C 1
ATOM 869 O O . LYS A 1 104 ? -7.725 10.460 14.006 1.00 91.62 104 LYS A O 1
ATOM 874 N N . LYS A 1 105 ? -9.948 10.180 13.934 1.00 83.19 105 LYS A N 1
ATOM 875 C CA . LYS A 1 105 ? -10.294 11.614 14.001 1.00 83.19 105 LYS A CA 1
ATOM 876 C C . LYS A 1 105 ? -9.619 12.369 15.157 1.00 83.19 105 LYS A C 1
ATOM 878 O O . LYS A 1 105 ? -9.320 13.548 15.011 1.00 83.19 105 LYS A O 1
ATOM 883 N N . ASN A 1 106 ? -9.403 11.692 16.284 1.00 79.69 106 ASN A N 1
ATOM 884 C CA . ASN A 1 106 ? -8.872 12.287 17.513 1.00 79.69 106 ASN A CA 1
ATOM 885 C C . ASN A 1 106 ? -7.453 11.813 17.848 1.00 79.69 106 ASN A C 1
ATOM 887 O O . ASN A 1 106 ? -6.962 12.118 18.932 1.00 79.69 106 ASN A O 1
ATOM 891 N N . ASP A 1 107 ? -6.821 11.051 16.957 1.00 82.69 107 ASP A N 1
ATOM 892 C CA . ASP A 1 107 ? -5.497 10.495 17.203 1.00 82.69 107 ASP A CA 1
ATOM 893 C C . ASP A 1 107 ? -4.456 11.309 16.438 1.00 82.69 107 ASP A C 1
ATOM 895 O O . ASP A 1 107 ? -4.566 11.513 15.227 1.00 82.69 107 ASP A O 1
ATOM 899 N N . SER A 1 108 ? -3.468 11.834 17.159 1.00 80.19 108 SER A N 1
ATOM 900 C CA . SER A 1 108 ? -2.399 12.642 16.565 1.00 80.19 108 SER A CA 1
ATOM 901 C C . SER A 1 108 ? -1.367 11.781 15.838 1.00 80.19 108 SER A C 1
ATOM 903 O O . SER A 1 108 ? -0.625 12.290 14.996 1.00 80.19 108 SER A O 1
ATOM 905 N N . CYS A 1 109 ? -1.338 10.483 16.142 1.00 87.94 109 CYS A N 1
ATOM 906 C CA . CYS A 1 109 ? -0.430 9.512 15.559 1.00 87.94 109 CYS A CA 1
ATOM 907 C C . CYS A 1 109 ? -1.200 8.508 14.696 1.00 87.94 109 CYS A C 1
ATOM 909 O O . CYS A 1 109 ? -2.314 8.106 15.018 1.00 87.94 109 CYS A O 1
ATOM 911 N N . ALA A 1 110 ? -0.586 8.089 13.589 1.00 93.75 110 ALA A N 1
ATOM 912 C CA . ALA A 1 110 ? -1.102 6.998 12.773 1.00 93.75 110 ALA A CA 1
ATOM 913 C C . ALA A 1 110 ? -0.480 5.664 13.212 1.00 93.75 110 ALA A C 1
ATOM 915 O O . ALA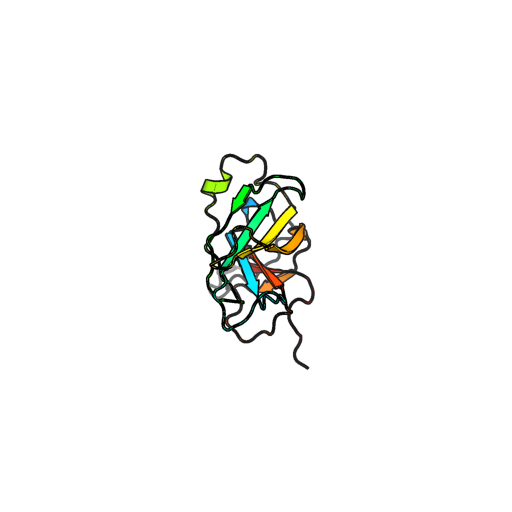 A 1 110 ? 0.732 5.585 13.425 1.00 93.75 110 ALA A O 1
ATOM 916 N N . THR A 1 111 ? -1.288 4.608 13.285 1.00 95.00 111 THR A N 1
ATOM 917 C CA . THR A 1 111 ? -0.834 3.249 13.617 1.00 95.00 111 THR A CA 1
ATOM 918 C C . THR A 1 111 ? -0.521 2.470 12.342 1.00 95.00 111 THR A C 1
ATOM 920 O O . THR A 1 111 ? -1.328 2.447 11.414 1.00 95.00 111 THR A O 1
ATOM 923 N N . CYS A 1 112 ? 0.628 1.794 12.271 1.00 96.50 112 CYS A N 1
ATOM 924 C CA . CYS A 1 112 ? 0.943 0.901 11.151 1.00 96.50 112 CYS A CA 1
ATOM 925 C C . CYS A 1 112 ? 0.184 -0.425 11.309 1.00 96.50 112 CYS A C 1
ATOM 927 O O . CYS A 1 112 ? 0.419 -1.154 12.269 1.00 96.50 112 CYS A O 1
ATOM 929 N N . LEU A 1 113 ? -0.707 -0.746 10.368 1.00 96.00 113 LEU A N 1
ATOM 930 C CA . LEU A 1 113 ? -1.486 -1.990 10.376 1.00 96.00 113 LEU A CA 1
ATOM 931 C C . LEU A 1 113 ? -0.809 -3.114 9.595 1.00 96.00 113 LEU A C 1
ATOM 933 O O . LEU A 1 113 ? -0.871 -4.280 9.978 1.00 96.00 113 LEU A O 1
ATOM 937 N N . ILE A 1 114 ? -0.213 -2.767 8.456 1.00 97.12 114 ILE A N 1
ATOM 938 C CA . ILE A 1 114 ? 0.401 -3.719 7.533 1.00 97.12 114 ILE A CA 1
ATOM 939 C C . ILE A 1 114 ? 1.767 -3.165 7.173 1.00 97.12 114 ILE A C 1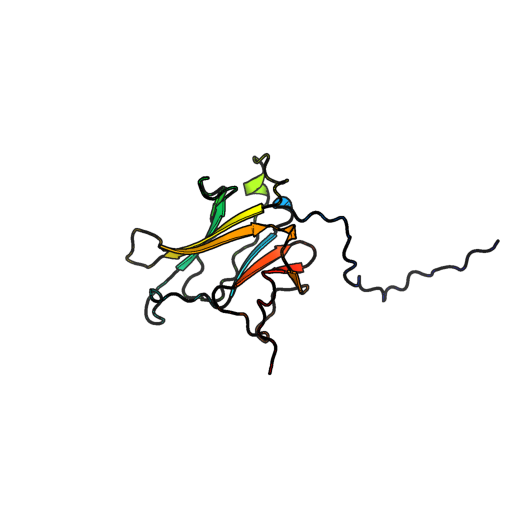
ATOM 941 O O . ILE A 1 114 ? 1.847 -2.056 6.661 1.00 97.12 114 ILE A O 1
ATOM 945 N N . GLU A 1 115 ? 2.821 -3.948 7.373 1.00 97.81 115 GLU A N 1
ATOM 946 C CA . GLU A 1 115 ? 4.135 -3.711 6.778 1.00 97.81 115 GLU A CA 1
ATOM 947 C C . GLU A 1 115 ? 4.476 -4.906 5.890 1.00 97.81 115 GLU A C 1
ATOM 949 O O . GLU A 1 115 ? 4.441 -6.052 6.339 1.00 97.81 115 GLU A O 1
ATOM 954 N N . TRP A 1 116 ? 4.815 -4.646 4.630 1.00 97.62 116 TRP A N 1
ATOM 955 C CA . TRP A 1 116 ? 5.234 -5.692 3.708 1.00 97.62 116 TRP A CA 1
ATOM 956 C C . TRP A 1 116 ? 6.465 -5.262 2.912 1.00 97.62 116 TRP A C 1
ATOM 958 O O . TRP A 1 116 ? 6.429 -4.289 2.162 1.00 97.62 116 TRP A O 1
ATOM 968 N N . ASP A 1 117 ? 7.547 -6.027 3.060 1.00 96.88 117 ASP A N 1
ATOM 969 C CA . ASP A 1 117 ? 8.692 -6.028 2.150 1.00 96.88 117 ASP A CA 1
ATOM 970 C C . ASP A 1 117 ? 8.355 -6.825 0.879 1.00 96.88 117 ASP A C 1
ATOM 972 O O . ASP A 1 117 ? 8.251 -8.058 0.876 1.00 96.88 117 ASP A O 1
ATOM 976 N N . VAL A 1 118 ? 8.097 -6.094 -0.199 1.00 95.56 118 VAL A N 1
ATOM 977 C CA . VAL A 1 118 ? 7.562 -6.626 -1.444 1.00 95.56 118 VAL A CA 1
ATOM 978 C C . VAL A 1 118 ? 8.692 -6.823 -2.435 1.00 95.56 118 VAL A C 1
ATOM 980 O O . VAL A 1 118 ? 9.262 -5.862 -2.948 1.00 95.56 118 VAL A O 1
ATOM 983 N N . ASN A 1 119 ? 8.934 -8.072 -2.827 1.00 93.88 119 ASN A N 1
ATOM 984 C CA . ASN A 1 119 ? 9.675 -8.370 -4.046 1.00 93.88 119 ASN A CA 1
ATOM 985 C C . ASN A 1 119 ? 8.708 -8.407 -5.238 1.00 93.88 119 ASN A C 1
ATOM 987 O O . ASN A 1 119 ? 7.921 -9.344 -5.382 1.00 93.88 119 ASN A O 1
ATOM 991 N N . LEU A 1 120 ? 8.805 -7.425 -6.137 1.00 92.38 120 LEU A N 1
ATOM 992 C CA . LEU A 1 120 ? 7.897 -7.281 -7.282 1.00 92.38 120 LEU A CA 1
ATOM 993 C C . LEU A 1 120 ? 7.962 -8.469 -8.253 1.00 92.38 120 LEU A C 1
ATOM 995 O O . LEU A 1 120 ? 6.999 -8.727 -8.973 1.00 92.38 120 LEU A O 1
ATOM 999 N N . HIS A 1 121 ? 9.070 -9.216 -8.270 1.00 90.31 121 HIS A N 1
ATOM 1000 C CA . HIS A 1 121 ? 9.207 -10.423 -9.090 1.00 90.31 121 HIS A CA 1
ATOM 1001 C C . HIS A 1 121 ? 8.525 -11.641 -8.462 1.00 90.31 121 HIS A C 1
ATOM 1003 O O . HIS A 1 121 ? 8.188 -12.571 -9.189 1.00 90.31 121 HIS A O 1
ATOM 1009 N N . GLY A 1 122 ? 8.315 -11.639 -7.144 1.00 90.06 122 GLY A N 1
ATOM 1010 C CA . GLY A 1 122 ? 7.652 -12.721 -6.415 1.00 90.06 122 GLY A CA 1
ATOM 1011 C C . GLY A 1 122 ? 6.127 -12.614 -6.392 1.00 90.06 122 GLY A C 1
ATOM 1012 O O . GLY A 1 122 ? 5.461 -13.526 -5.910 1.00 90.06 122 GLY A O 1
ATOM 1013 N N . LEU A 1 123 ? 5.558 -11.518 -6.903 1.00 92.94 123 LEU A N 1
ATOM 1014 C CA . LEU A 1 123 ? 4.111 -11.331 -6.928 1.00 92.94 123 LEU A CA 1
ATOM 1015 C C . LEU A 1 123 ? 3.444 -12.259 -7.956 1.00 92.94 123 LEU A C 1
ATOM 1017 O O . LEU A 1 123 ? 3.970 -12.483 -9.050 1.00 92.94 123 LEU A O 1
ATOM 1021 N N . TYR A 1 124 ? 2.248 -12.735 -7.635 1.00 92.19 124 TYR A N 1
ATOM 1022 C CA . TYR A 1 124 ? 1.434 -13.599 -8.488 1.00 92.19 124 TYR A CA 1
ATOM 1023 C C . TYR A 1 124 ? 0.413 -12.771 -9.255 1.00 92.19 124 TYR A C 1
ATOM 1025 O O . TYR A 1 124 ? -0.185 -11.857 -8.693 1.00 92.19 124 TYR A O 1
ATOM 1033 N N . PHE A 1 125 ? 0.222 -13.081 -10.538 1.00 90.62 125 PHE A N 1
ATOM 1034 C CA . PHE A 1 125 ? -0.808 -12.443 -11.353 1.00 90.62 125 PHE A CA 1
ATOM 1035 C C . PHE A 1 125 ? -2.193 -12.913 -10.905 1.00 90.62 125 PHE A C 1
ATOM 1037 O O . PHE A 1 125 ? -2.453 -14.113 -10.836 1.00 90.62 125 PHE A O 1
ATOM 1044 N N . LEU A 1 126 ? -3.077 -11.967 -10.599 1.00 89.19 126 LEU A N 1
ATOM 1045 C CA . LEU A 1 126 ? -4.428 -12.238 -10.109 1.00 89.19 126 LEU A CA 1
ATOM 1046 C C . LEU A 1 126 ? -5.490 -11.987 -11.190 1.00 89.19 126 LEU A C 1
ATOM 1048 O O . LEU A 1 126 ? -6.555 -12.607 -11.156 1.00 89.19 126 LEU A O 1
ATOM 1052 N N . GLY A 1 127 ? -5.228 -11.103 -12.152 1.00 88.00 127 GLY A N 1
ATOM 1053 C CA . GLY A 1 127 ? -6.145 -10.791 -13.250 1.00 88.00 127 GLY A CA 1
ATOM 1054 C C . GLY A 1 127 ? -5.868 -9.430 -13.885 1.00 88.00 127 GLY A C 1
ATOM 1055 O O . GLY A 1 127 ? -5.062 -8.659 -13.382 1.00 88.00 127 GLY A O 1
ATOM 1056 N N . GLU A 1 128 ? -6.553 -9.117 -14.985 1.00 87.00 128 GLU A N 1
ATOM 1057 C CA . GLU A 1 128 ? -6.339 -7.872 -15.748 1.00 87.00 128 GLU A CA 1
ATOM 1058 C C . GLU A 1 128 ? -6.862 -6.615 -15.035 1.00 87.00 128 GLU A C 1
ATOM 1060 O O . GLU A 1 128 ? -6.334 -5.523 -15.221 1.00 87.00 128 GLU A O 1
ATOM 1065 N N . GLN A 1 129 ? -7.903 -6.755 -14.213 1.00 84.94 129 GLN A N 1
ATOM 1066 C CA . GLN A 1 129 ? -8.526 -5.653 -13.483 1.00 84.94 129 GLN A CA 1
ATOM 1067 C C . GLN A 1 129 ? -8.635 -5.994 -12.005 1.00 84.94 129 GLN A C 1
ATOM 1069 O O . GLN A 1 129 ? -8.653 -7.169 -11.627 1.00 84.94 129 GLN A O 1
ATOM 1074 N N . VAL A 1 130 ? -8.748 -4.957 -11.172 1.00 78.62 130 VAL A N 1
ATOM 1075 C CA . VAL A 1 130 ? -9.051 -5.134 -9.752 1.00 78.62 130 VAL A CA 1
ATOM 1076 C C . VAL A 1 130 ? -10.390 -5.861 -9.666 1.00 78.62 130 VAL A C 1
ATOM 1078 O O . VAL A 1 130 ? -11.374 -5.341 -10.199 1.00 78.62 130 VAL A O 1
ATOM 1081 N N . PRO A 1 131 ? -10.451 -7.062 -9.062 1.00 71.56 131 PRO A N 1
ATOM 1082 C CA . PRO A 1 131 ? -11.690 -7.818 -9.018 1.00 71.56 131 PRO A CA 1
ATOM 1083 C C . PRO A 1 131 ? -12.776 -6.990 -8.337 1.00 71.56 131 PRO A C 1
ATOM 1085 O O . PRO A 1 131 ? -12.627 -6.586 -7.183 1.00 71.56 131 PRO A O 1
ATOM 1088 N N . LYS A 1 132 ? -13.834 -6.709 -9.100 1.00 62.25 132 LYS A N 1
ATOM 1089 C CA . LYS A 1 132 ? -15.072 -6.108 -8.616 1.00 62.25 132 LYS A CA 1
ATOM 1090 C C . LYS A 1 132 ? -15.815 -7.230 -7.900 1.00 62.25 132 LYS A C 1
ATOM 1092 O O . LYS A 1 132 ? -16.154 -8.218 -8.539 1.00 62.25 132 LYS A O 1
ATOM 1097 N N . ASP A 1 133 ? -15.868 -7.125 -6.581 1.00 59.19 133 ASP A N 1
ATOM 1098 C CA . ASP A 1 133 ? -16.577 -7.948 -5.599 1.00 59.19 133 ASP A CA 1
ATOM 1099 C C . ASP A 1 133 ? -17.240 -9.231 -6.131 1.00 59.19 133 ASP A C 1
ATOM 1101 O O . ASP A 1 133 ? -18.253 -9.229 -6.823 1.00 59.19 133 ASP A O 1
ATOM 1105 N N . GLY A 1 134 ? -16.616 -10.358 -5.793 1.00 54.50 134 GLY A N 1
ATOM 1106 C CA . GLY A 1 134 ? -17.032 -11.708 -6.187 1.00 54.50 134 GLY A CA 1
ATOM 1107 C C . GLY A 1 134 ? -15.966 -12.752 -5.844 1.00 54.50 134 GLY A C 1
ATOM 1108 O O . GLY A 1 134 ? -16.273 -13.907 -5.568 1.00 54.50 134 GLY A O 1
ATOM 1109 N N . ARG A 1 135 ? -14.698 -12.324 -5.765 1.00 67.31 135 ARG A N 1
ATOM 1110 C CA . ARG A 1 135 ? -13.595 -13.102 -5.184 1.00 67.31 135 ARG A CA 1
ATOM 1111 C C . ARG A 1 135 ? -13.422 -12.728 -3.716 1.00 67.31 135 ARG A C 1
ATOM 1113 O O . ARG A 1 135 ? -13.249 -11.553 -3.403 1.00 67.31 135 ARG A O 1
ATOM 1120 N N . LYS A 1 136 ? -13.428 -13.721 -2.825 1.00 80.69 136 LYS A N 1
ATOM 1121 C CA . LYS A 1 136 ? -13.091 -13.516 -1.412 1.00 80.69 136 LYS A CA 1
ATOM 1122 C C . LYS A 1 136 ? -11.572 -13.417 -1.286 1.00 80.69 136 LYS A C 1
ATOM 1124 O O . LYS A 1 136 ? -10.865 -14.398 -1.493 1.00 80.69 136 LYS A O 1
ATOM 1129 N N . PHE A 1 137 ? -11.073 -12.221 -1.003 1.00 89.94 137 PHE A N 1
ATOM 1130 C CA . PHE A 1 137 ? -9.673 -12.015 -0.642 1.00 89.94 137 PHE A CA 1
ATOM 1131 C C . PHE A 1 137 ? -9.443 -12.385 0.821 1.00 89.94 137 PHE A C 1
ATOM 1133 O O . PHE A 1 137 ? -10.338 -12.219 1.652 1.00 89.94 137 PHE A O 1
ATOM 1140 N N . LEU A 1 138 ? -8.243 -12.854 1.149 1.00 92.44 138 LEU A N 1
ATOM 1141 C CA . LEU A 1 138 ? -7.833 -12.990 2.543 1.00 92.44 138 LEU A CA 1
ATOM 1142 C C . LEU A 1 138 ? -7.767 -11.607 3.224 1.00 92.44 138 LEU A C 1
ATOM 1144 O O . LEU A 1 138 ? -7.571 -10.598 2.535 1.00 92.44 138 LEU A O 1
ATOM 1148 N N . PRO A 1 139 ? -7.929 -11.530 4.555 1.00 93.44 139 PRO A N 1
ATOM 1149 C CA . PRO A 1 139 ? -7.731 -10.289 5.298 1.00 93.44 139 PRO A CA 1
ATOM 1150 C C . PRO A 1 139 ? -6.351 -9.668 5.055 1.00 93.44 139 PRO A C 1
ATOM 1152 O O . PRO A 1 139 ? -5.379 -10.386 4.826 1.00 93.44 139 PRO A O 1
ATOM 1155 N N . ASN A 1 140 ? -6.267 -8.339 5.139 1.00 94.94 140 ASN A N 1
ATOM 1156 C CA . ASN A 1 140 ? -5.028 -7.564 4.996 1.00 94.94 140 ASN A CA 1
ATOM 1157 C C . ASN A 1 140 ? -4.270 -7.844 3.685 1.00 94.94 140 ASN A C 1
ATOM 1159 O O . ASN A 1 140 ? -3.040 -7.837 3.629 1.00 94.94 140 ASN A O 1
ATOM 1163 N N . THR A 1 141 ? -5.015 -8.073 2.605 1.00 95.06 141 THR A N 1
ATOM 1164 C CA . THR A 1 141 ? -4.451 -8.320 1.278 1.00 95.06 141 THR A CA 1
ATOM 1165 C C . THR A 1 141 ? -4.045 -7.009 0.614 1.00 95.06 141 THR A C 1
ATOM 1167 O O . THR A 1 141 ? -4.876 -6.110 0.483 1.00 95.06 141 THR A O 1
ATOM 1170 N N . LEU A 1 142 ? -2.818 -6.935 0.085 1.00 96.31 142 LEU A N 1
ATOM 1171 C CA . LEU A 1 142 ? -2.393 -5.858 -0.817 1.00 96.31 142 LEU A CA 1
ATOM 1172 C C . LEU A 1 142 ? -2.395 -6.308 -2.279 1.00 96.31 142 LEU A C 1
ATOM 1174 O O . LEU A 1 142 ? -1.929 -7.398 -2.622 1.00 96.31 142 LEU A O 1
ATOM 1178 N N . LEU A 1 143 ? -2.901 -5.427 -3.137 1.00 95.75 143 LEU A N 1
ATOM 1179 C CA . LEU A 1 143 ? -2.962 -5.583 -4.583 1.00 95.75 143 LEU A CA 1
ATOM 1180 C C . LEU A 1 143 ? -2.086 -4.520 -5.247 1.00 95.75 143 LEU A C 1
ATOM 1182 O O . LEU A 1 143 ? -2.180 -3.338 -4.925 1.00 95.75 143 LEU A O 1
ATOM 1186 N N . PHE A 1 144 ? -1.279 -4.938 -6.213 1.00 95.31 144 PHE A N 1
ATOM 1187 C CA . PHE A 1 144 ? -0.349 -4.095 -6.956 1.00 95.31 144 PHE A CA 1
ATOM 1188 C C . PHE A 1 144 ? -0.803 -4.026 -8.407 1.00 95.31 144 PHE A C 1
ATOM 1190 O O . PHE A 1 144 ? -0.767 -5.031 -9.120 1.00 95.31 144 PHE A O 1
ATOM 1197 N N . ALA A 1 145 ? -1.239 -2.849 -8.841 1.00 93.94 145 ALA A N 1
ATOM 1198 C CA . ALA A 1 145 ? -1.585 -2.605 -10.231 1.00 93.94 145 ALA A CA 1
ATOM 1199 C C . ALA A 1 145 ? -0.328 -2.252 -11.030 1.00 93.94 145 ALA A C 1
ATOM 1201 O O . ALA A 1 145 ? 0.473 -1.412 -10.618 1.00 93.94 145 ALA A O 1
ATOM 1202 N N . MET A 1 146 ? -0.164 -2.907 -12.172 1.00 91.62 146 MET A N 1
ATOM 1203 C CA . MET A 1 146 ? 0.896 -2.683 -13.151 1.00 91.62 146 MET A CA 1
ATOM 1204 C C . MET A 1 146 ? 0.278 -2.703 -14.564 1.00 91.62 146 MET A C 1
ATOM 1206 O O . MET A 1 146 ? -0.863 -3.145 -14.709 1.00 91.62 146 MET A O 1
ATOM 1210 N N . PRO A 1 147 ? 0.987 -2.273 -15.628 1.00 89.00 147 PRO A N 1
ATOM 1211 C CA . PRO A 1 147 ? 0.436 -2.212 -16.988 1.00 89.00 147 PRO A CA 1
ATOM 1212 C C . PRO A 1 147 ? -0.190 -3.514 -17.501 1.00 89.00 147 PRO A C 1
ATOM 1214 O O . PRO A 1 147 ? -1.107 -3.481 -18.313 1.00 89.00 147 PRO A O 1
ATOM 1217 N N . GLU A 1 148 ? 0.317 -4.655 -17.038 1.00 87.25 148 GLU A N 1
ATOM 1218 C CA . GLU A 1 148 ? -0.144 -5.989 -17.435 1.00 87.25 148 GLU A CA 1
ATOM 1219 C C . GLU A 1 148 ? -1.369 -6.471 -16.637 1.00 87.25 148 GLU A C 1
ATOM 1221 O O . GLU A 1 148 ? -2.045 -7.407 -17.059 1.00 87.25 148 GLU A O 1
ATOM 1226 N N . GLY A 1 149 ? -1.672 -5.839 -15.499 1.00 91.31 149 GLY A N 1
ATOM 1227 C CA . GLY A 1 149 ? -2.812 -6.164 -14.647 1.00 91.31 149 GLY A CA 1
ATOM 1228 C C . GLY A 1 149 ? -2.492 -6.078 -13.157 1.00 91.31 149 GLY A C 1
ATOM 1229 O O . GLY A 1 149 ? -1.632 -5.314 -12.715 1.00 91.31 149 GLY A O 1
ATOM 1230 N N . ILE A 1 150 ? -3.221 -6.858 -12.368 1.00 92.56 150 ILE A N 1
ATOM 1231 C CA . ILE A 1 150 ? -3.191 -6.846 -10.909 1.00 92.56 150 ILE A CA 1
ATOM 1232 C C . ILE A 1 150 ? -2.423 -8.044 -10.380 1.00 92.56 150 ILE A C 1
ATOM 1234 O O . ILE A 1 150 ? -2.646 -9.187 -10.786 1.00 92.56 150 ILE A O 1
ATOM 1238 N N . TYR A 1 151 ? -1.564 -7.771 -9.408 1.00 93.81 151 TYR A N 1
ATOM 1239 C CA . TYR A 1 151 ? -0.711 -8.752 -8.765 1.00 93.81 151 TYR A CA 1
ATOM 1240 C C . TYR A 1 151 ? -0.864 -8.710 -7.243 1.00 93.81 151 TYR A C 1
ATOM 1242 O O . TYR A 1 151 ? -1.276 -7.697 -6.685 1.00 93.81 151 TYR A O 1
ATOM 1250 N N . GLY A 1 152 ? -0.509 -9.793 -6.557 1.00 94.12 152 GLY A N 1
ATOM 1251 C CA . GLY A 1 152 ? -0.531 -9.871 -5.093 1.00 94.12 152 GLY A CA 1
ATOM 1252 C C . GLY A 1 152 ? 0.274 -11.055 -4.563 1.00 94.12 152 GLY A C 1
ATOM 1253 O O . GLY A 1 152 ? 1.033 -11.678 -5.311 1.00 94.12 152 GLY A O 1
ATOM 1254 N N . ALA A 1 153 ? 0.130 -11.368 -3.275 1.00 93.31 153 ALA A N 1
ATOM 1255 C CA . ALA A 1 153 ? 0.772 -12.543 -2.686 1.00 93.31 153 ALA A CA 1
ATOM 1256 C C . ALA A 1 153 ? 0.156 -13.843 -3.230 1.00 93.31 153 ALA A C 1
ATOM 1258 O O . ALA A 1 153 ? -1.013 -13.882 -3.630 1.00 93.31 153 ALA A O 1
ATOM 1259 N N . ALA A 1 154 ? 0.932 -14.927 -3.205 1.00 87.88 154 ALA A N 1
ATOM 1260 C CA . ALA A 1 154 ? 0.419 -16.261 -3.505 1.00 87.88 154 ALA A CA 1
ATOM 1261 C C . ALA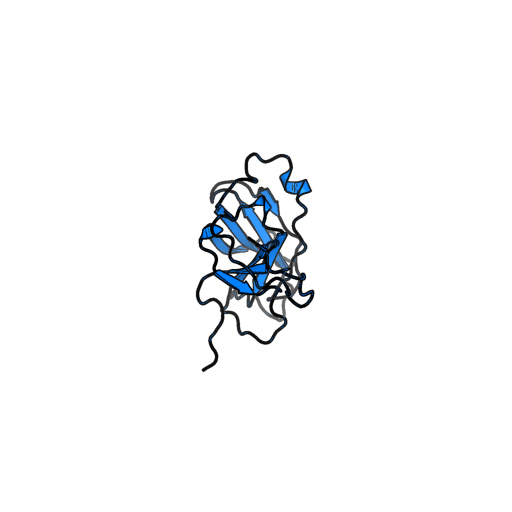 A 1 154 ? -0.780 -16.598 -2.602 1.00 87.88 154 ALA A C 1
ATOM 1263 O O . ALA A 1 154 ? -0.808 -16.197 -1.441 1.00 87.88 154 ALA A O 1
ATOM 1264 N N . ASN A 1 155 ? -1.762 -17.341 -3.123 1.00 84.38 155 ASN A N 1
ATOM 1265 C CA . ASN A 1 155 ? -2.916 -17.851 -2.359 1.00 84.38 155 ASN A CA 1
ATOM 1266 C C . ASN A 1 155 ? -3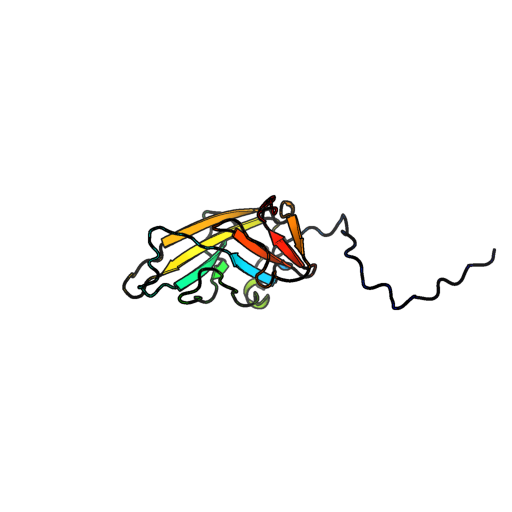.766 -16.783 -1.638 1.00 84.38 155 ASN A C 1
ATOM 1268 O O . ASN A 1 155 ? -4.540 -17.094 -0.744 1.00 84.38 155 ASN A O 1
ATOM 1272 N N . THR A 1 156 ? -3.665 -15.527 -2.069 1.00 85.50 156 THR A N 1
ATOM 1273 C CA . THR A 1 156 ? -4.431 -14.378 -1.558 1.00 85.50 156 THR A CA 1
ATOM 1274 C C . THR A 1 156 ? -5.947 -14.484 -1.787 1.00 85.50 156 THR A C 1
ATOM 1276 O O . THR A 1 156 ? -6.738 -13.805 -1.133 1.00 85.50 156 THR A O 1
ATOM 1279 N N . ILE A 1 157 ? -6.370 -15.309 -2.744 1.00 84.62 157 ILE A N 1
ATOM 1280 C CA . ILE A 1 157 ? -7.780 -15.522 -3.072 1.00 84.62 157 ILE A CA 1
ATOM 1281 C C . ILE A 1 157 ? -8.224 -16.821 -2.406 1.00 84.62 157 ILE A C 1
ATOM 1283 O O . ILE A 1 157 ? -7.638 -17.874 -2.656 1.00 84.62 157 ILE A O 1
ATOM 1287 N N . VAL A 1 158 ? -9.283 -16.747 -1.601 1.00 79.31 158 VAL A N 1
ATOM 1288 C CA . VAL A 1 158 ? -9.949 -17.921 -1.039 1.00 79.31 158 VAL A CA 1
ATOM 1289 C C . VAL A 1 158 ? -10.519 -18.725 -2.203 1.00 79.31 158 VAL A C 1
ATOM 1291 O O . VAL A 1 158 ? -11.389 -18.247 -2.936 1.00 79.31 158 VAL A O 1
ATOM 1294 N N . GLN A 1 159 ? -9.998 -19.933 -2.405 1.00 66.94 159 GLN A N 1
ATOM 1295 C CA . GLN A 1 159 ? -10.573 -20.871 -3.361 1.00 66.94 159 GLN A CA 1
ATOM 1296 C C . GLN A 1 159 ? -11.939 -21.294 -2.817 1.00 66.94 159 GLN A C 1
ATOM 1298 O O . GLN A 1 159 ? -12.050 -21.656 -1.647 1.00 66.94 159 GLN A O 1
ATOM 1303 N N . GLY A 1 160 ? -12.988 -21.158 -3.631 1.00 59.97 160 GLY A N 1
ATOM 1304 C CA . GLY A 1 160 ? -14.318 -21.617 -3.245 1.00 59.97 160 GLY A CA 1
ATOM 1305 C C . GLY A 1 160 ? -14.273 -23.117 -2.966 1.00 59.97 160 GLY A C 1
ATOM 1306 O O . GLY A 1 160 ? -13.823 -23.875 -3.823 1.00 59.97 160 GLY A O 1
ATOM 1307 N N . THR A 1 161 ? -14.677 -23.497 -1.757 1.00 41.66 161 THR A N 1
ATOM 1308 C CA . THR A 1 161 ? -15.085 -24.861 -1.397 1.00 41.66 161 THR A CA 1
ATOM 1309 C C . THR A 1 161 ? -16.351 -25.242 -2.136 1.00 41.66 161 THR A C 1
ATOM 1311 O O . THR A 1 161 ? -17.257 -24.374 -2.159 1.00 41.66 161 THR A O 1
#

Sequence (161 aa):
MELTDYAFDTRIRRRHIPLLSNQRRLRHLTAIHARNVVSPEISESEYFGLFYTIHLNRDDPAIYTSEVCENNLNPMWQQLQMAKFNNLRNNSSKSLVVRVWLTKKNDSCATCLIEWDVNLHGLYFLGEQVPKDGRKFLPNTLLFAMPEGIYGAANTIVQGT

Organism: Rhipicephalus microplus (NCBI:txid6941)

InterPro domains:
  IPR035892 C2 domain superfamily [G3DSA:2.60.40.150] (21-129)
  IPR035892 C2 domain superfamily [SSF49562] (28-116)

Secondary structure (DSSP, 8-state):
---------TT--------TT----GGG--EEEEES---TT--TTS-EEEEEEEESSTTSPPSEEPPPEES-SS-BPPP--GGGGTT-TTTT-SEEEEEEEEEETT-SSPEEEEEEEEETTSPEEEESS---SSS-BPTTEEEEEETTEEEE-TT-B----

pLDDT: mean 81.84, std 17.38, range [35.0, 98.38]